Protein AF-A0A832VBP4-F1 (afdb_monomer_lite)

Structure (mmCIF, N/CA/C/O backbone):
data_AF-A0A832VBP4-F1
#
_entry.id   AF-A0A832VBP4-F1
#
loop_
_atom_site.group_PDB
_atom_site.id
_atom_site.type_symbol
_atom_site.label_atom_id
_atom_site.label_alt_id
_atom_site.label_comp_id
_atom_site.label_asym_id
_atom_site.label_entity_id
_atom_site.label_seq_id
_atom_site.pdbx_PDB_ins_code
_atom_site.Cartn_x
_atom_site.Cartn_y
_atom_site.Cartn_z
_atom_site.occupancy
_atom_site.B_iso_or_equiv
_atom_site.auth_seq_id
_atom_site.auth_comp_id
_atom_site.auth_asym_id
_atom_site.auth_atom_id
_atom_site.pdbx_PDB_model_num
ATOM 1 N N . MET A 1 1 ? 0.082 -4.536 -14.925 1.00 43.78 1 MET A N 1
ATOM 2 C CA . MET A 1 1 ? -1.363 -4.246 -14.738 1.00 43.78 1 MET A CA 1
ATOM 3 C C . MET A 1 1 ? -1.931 -5.027 -13.544 1.00 43.78 1 MET A C 1
ATOM 5 O O . MET A 1 1 ? -2.648 -5.998 -13.741 1.00 43.78 1 MET A O 1
ATOM 9 N N . ALA A 1 2 ? -1.600 -4.636 -12.306 1.00 50.22 2 ALA A N 1
ATOM 10 C CA . ALA A 1 2 ? -2.074 -5.324 -11.088 1.00 50.22 2 ALA A CA 1
ATOM 11 C C . ALA A 1 2 ? -2.623 -4.379 -9.995 1.00 50.22 2 ALA A C 1
ATOM 13 O O . ALA A 1 2 ? -3.351 -4.826 -9.114 1.00 50.22 2 ALA A O 1
ATOM 14 N N . LEU A 1 3 ? -2.348 -3.071 -10.074 1.00 52.62 3 LEU A N 1
ATOM 15 C CA . LEU A 1 3 ? -2.614 -2.125 -8.983 1.00 52.62 3 LEU A CA 1
ATOM 16 C C . LEU A 1 3 ? -4.112 -1.915 -8.687 1.00 52.62 3 LEU A C 1
ATOM 18 O O . LEU A 1 3 ? -4.506 -1.743 -7.539 1.00 52.62 3 LEU A O 1
ATOM 22 N N . LEU A 1 4 ? -4.966 -1.968 -9.716 1.00 51.34 4 LEU A N 1
ATOM 23 C CA . LEU A 1 4 ? -6.400 -1.685 -9.572 1.00 51.34 4 LEU A CA 1
ATOM 24 C C . LEU A 1 4 ? -7.219 -2.875 -9.057 1.00 51.34 4 LEU A C 1
ATOM 26 O O . LEU A 1 4 ? -8.238 -2.670 -8.403 1.00 51.34 4 LEU A O 1
ATOM 30 N N . ARG A 1 5 ? -6.784 -4.118 -9.307 1.00 50.78 5 ARG A N 1
ATOM 31 C CA . ARG A 1 5 ? -7.547 -5.319 -8.913 1.00 50.78 5 ARG A CA 1
ATOM 32 C C . ARG A 1 5 ? -7.446 -5.614 -7.409 1.00 50.78 5 ARG A C 1
ATOM 34 O O . ARG A 1 5 ? -8.308 -6.294 -6.869 1.00 50.78 5 ARG A O 1
ATOM 41 N N . ALA A 1 6 ? -6.453 -5.029 -6.739 1.00 52.62 6 ALA A N 1
ATOM 42 C CA . ALA A 1 6 ? -6.270 -5.058 -5.290 1.00 52.62 6 ALA A CA 1
ATOM 43 C C . ALA A 1 6 ? -7.114 -4.011 -4.524 1.00 52.62 6 ALA A C 1
ATOM 45 O O . ALA A 1 6 ? -7.153 -4.035 -3.301 1.00 52.62 6 ALA A O 1
ATOM 46 N N . LEU A 1 7 ? -7.817 -3.105 -5.222 1.00 54.16 7 LEU A N 1
ATOM 47 C CA . LEU A 1 7 ? -8.654 -2.047 -4.626 1.00 54.16 7 LEU A CA 1
ATOM 48 C C . LEU A 1 7 ? -10.122 -2.472 -4.416 1.00 54.16 7 LEU A C 1
ATOM 50 O O . LEU A 1 7 ? -11.020 -1.624 -4.374 1.00 54.16 7 LEU A O 1
ATOM 54 N N . MET A 1 8 ? -10.384 -3.778 -4.292 1.00 61.00 8 MET A N 1
ATOM 55 C CA . MET A 1 8 ? -11.656 -4.258 -3.745 1.00 61.00 8 MET A CA 1
ATOM 56 C C . MET A 1 8 ? -11.806 -3.745 -2.301 1.00 61.00 8 MET A C 1
ATOM 58 O O . MET A 1 8 ? -10.795 -3.518 -1.633 1.00 61.00 8 MET A O 1
ATOM 62 N N . PRO A 1 9 ? -13.029 -3.489 -1.803 1.00 62.00 9 PRO A N 1
ATOM 63 C CA . PRO A 1 9 ? -13.209 -3.030 -0.432 1.00 62.00 9 PRO A CA 1
ATOM 64 C C . PRO A 1 9 ? -12.610 -4.052 0.538 1.00 62.00 9 PRO A C 1
ATOM 66 O O . PRO A 1 9 ? -13.177 -5.125 0.716 1.00 62.00 9 PRO A O 1
ATOM 69 N N . LEU A 1 10 ? -11.474 -3.704 1.154 1.00 68.38 10 LEU A N 1
ATOM 70 C CA . LEU A 1 10 ? -10.895 -4.518 2.215 1.00 68.38 10 LEU A CA 1
ATOM 71 C C . LEU A 1 10 ? -11.906 -4.668 3.363 1.00 68.38 10 LEU A C 1
ATOM 73 O O . LEU A 1 10 ? -12.475 -3.652 3.802 1.00 68.38 10 LEU A O 1
ATOM 77 N N . PRO A 1 11 ? -12.143 -5.902 3.841 1.00 67.19 11 PRO A N 1
ATOM 78 C CA . PRO A 1 11 ? -12.768 -6.154 5.130 1.00 67.19 11 PRO A CA 1
ATOM 79 C C . PRO A 1 11 ? -12.021 -5.409 6.244 1.00 67.19 11 PRO A C 1
ATOM 81 O O . PRO A 1 11 ? -10.809 -5.206 6.170 1.00 67.19 11 PRO A O 1
ATOM 84 N N . ALA A 1 12 ? -12.747 -4.964 7.270 1.00 67.25 12 ALA A N 1
ATOM 85 C CA . ALA A 1 12 ? -12.128 -4.293 8.410 1.00 67.25 12 ALA A CA 1
ATOM 86 C C . ALA A 1 12 ? -11.168 -5.257 9.126 1.00 67.25 12 ALA A C 1
ATOM 88 O O . ALA A 1 12 ? -11.556 -6.383 9.440 1.00 67.25 12 ALA A O 1
ATOM 89 N N . GLY A 1 13 ? -9.936 -4.809 9.376 1.00 70.06 13 GLY A N 1
ATOM 90 C CA . GLY A 1 13 ? -8.887 -5.623 9.999 1.00 70.06 13 GLY A CA 1
ATOM 91 C C . GLY A 1 13 ? -8.017 -6.440 9.037 1.00 70.06 13 GLY A C 1
ATOM 92 O O . GLY A 1 13 ? -7.091 -7.098 9.502 1.00 70.06 13 GLY A O 1
ATOM 93 N N . GLU A 1 14 ? -8.261 -6.388 7.725 1.00 75.56 14 GLU A N 1
ATOM 94 C CA . GLU A 1 14 ? -7.333 -6.952 6.738 1.00 75.56 14 GLU A CA 1
ATOM 95 C C . GLU A 1 14 ? -6.272 -5.929 6.304 1.00 75.56 14 GLU A C 1
ATOM 97 O O . GLU A 1 14 ? -6.521 -4.720 6.229 1.00 75.56 14 GLU A O 1
ATOM 102 N N . GLU A 1 15 ? -5.080 -6.438 5.992 1.00 81.75 15 GLU A N 1
ATOM 103 C CA . GLU A 1 15 ? -3.963 -5.660 5.467 1.00 81.75 15 GLU A CA 1
ATOM 104 C C . GLU A 1 15 ? -3.782 -5.910 3.968 1.00 81.75 15 GLU A C 1
ATOM 106 O O . GLU A 1 15 ? -3.832 -7.041 3.483 1.00 81.75 15 GLU A O 1
ATOM 111 N N . LEU A 1 16 ? -3.517 -4.840 3.226 1.00 80.19 16 LEU A N 1
ATOM 112 C CA . LEU A 1 16 ? -3.206 -4.862 1.809 1.00 80.19 16 LEU A CA 1
ATOM 113 C C . LEU A 1 16 ? -1.745 -4.496 1.583 1.00 80.19 16 LEU A C 1
ATOM 115 O O . LEU A 1 16 ? -1.288 -3.425 1.976 1.00 80.19 16 LEU A O 1
ATOM 119 N N . GLN A 1 17 ? -1.049 -5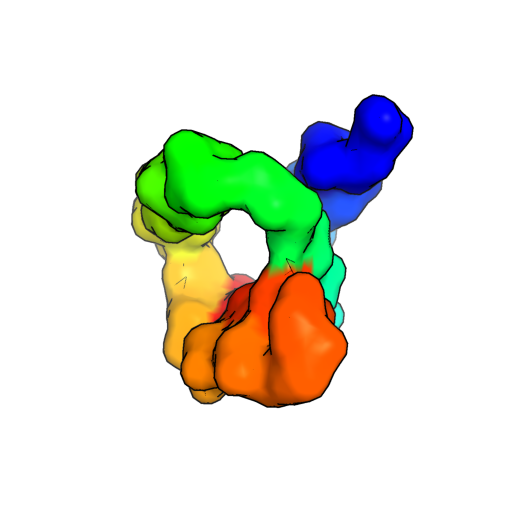.360 0.852 1.00 81.75 17 GLN A N 1
ATOM 120 C CA . GLN A 1 17 ? 0.303 -5.112 0.371 1.00 81.75 17 GLN A CA 1
ATOM 121 C C . GLN A 1 17 ? 0.271 -4.511 -1.033 1.00 81.75 17 GLN A C 1
ATOM 123 O O . GLN A 1 17 ? -0.202 -5.135 -1.985 1.00 81.75 17 GLN A O 1
ATOM 128 N N . VAL A 1 18 ? 0.816 -3.309 -1.176 1.00 80.06 18 VAL A N 1
ATOM 129 C CA . VAL A 1 18 ? 0.924 -2.590 -2.442 1.00 80.06 18 VAL A CA 1
ATOM 130 C C . VAL A 1 18 ? 2.391 -2.504 -2.836 1.00 80.06 18 VAL A C 1
ATOM 132 O O . VAL A 1 18 ? 3.199 -1.912 -2.127 1.00 80.06 18 VAL A O 1
ATOM 135 N N . ARG A 1 19 ? 2.728 -3.092 -3.986 1.00 80.69 19 ARG A N 1
ATOM 136 C CA . ARG A 1 19 ? 4.059 -3.012 -4.597 1.00 80.69 19 ARG A CA 1
ATOM 137 C C . ARG A 1 19 ? 4.013 -2.137 -5.835 1.00 80.69 19 ARG A C 1
ATOM 139 O O . ARG A 1 19 ? 3.018 -2.158 -6.564 1.00 80.69 19 ARG A O 1
ATOM 146 N N . TRP A 1 20 ? 5.083 -1.394 -6.075 1.00 77.31 20 TRP A N 1
ATOM 147 C CA . TRP A 1 20 ? 5.216 -0.564 -7.264 1.00 77.31 20 TRP A CA 1
ATOM 148 C C . TRP A 1 20 ? 6.668 -0.496 -7.722 1.00 77.31 20 TRP A C 1
ATOM 150 O O . TRP A 1 20 ? 7.586 -0.514 -6.907 1.00 77.31 20 TRP A O 1
ATOM 160 N N . ASP A 1 21 ? 6.859 -0.390 -9.033 1.00 72.00 21 ASP A N 1
ATOM 161 C CA . ASP A 1 21 ? 8.192 -0.362 -9.636 1.00 72.00 21 ASP A CA 1
ATOM 162 C C . ASP A 1 21 ? 8.647 1.088 -9.905 1.00 72.00 21 ASP A C 1
ATOM 164 O O . ASP A 1 21 ? 9.763 1.492 -9.565 1.00 72.00 21 ASP A O 1
ATOM 168 N N . GLU A 1 22 ? 7.749 1.928 -10.428 1.00 76.69 22 GLU A N 1
ATOM 169 C CA . GLU A 1 22 ? 8.050 3.301 -10.856 1.00 76.69 22 GLU A CA 1
ATOM 170 C C . GLU A 1 22 ? 7.944 4.327 -9.719 1.00 76.69 22 GLU A C 1
ATOM 172 O O . GLU A 1 22 ? 6.973 4.342 -8.968 1.00 76.69 22 GLU A O 1
ATOM 177 N N . ASN A 1 23 ? 8.907 5.247 -9.607 1.00 64.50 23 ASN A N 1
ATOM 178 C CA . ASN A 1 23 ? 8.918 6.262 -8.540 1.00 64.50 23 ASN A CA 1
ATOM 179 C C . ASN A 1 23 ? 7.651 7.134 -8.506 1.00 64.50 23 ASN A C 1
ATOM 181 O O . ASN A 1 23 ? 7.155 7.443 -7.421 1.00 64.50 23 ASN A O 1
ATOM 185 N N . ASP A 1 24 ? 7.080 7.454 -9.669 1.00 65.75 24 ASP A N 1
ATOM 186 C CA . ASP A 1 24 ? 5.868 8.274 -9.762 1.00 65.75 24 ASP A CA 1
ATOM 187 C C . ASP A 1 24 ? 4.607 7.533 -9.290 1.00 65.75 24 ASP A C 1
ATOM 189 O O . ASP A 1 24 ? 3.656 8.155 -8.809 1.00 65.75 24 ASP A O 1
ATOM 193 N N . ALA A 1 25 ? 4.623 6.196 -9.291 1.00 75.56 25 ALA A N 1
ATOM 194 C CA . ALA A 1 25 ? 3.496 5.389 -8.839 1.00 75.56 25 ALA A CA 1
ATOM 195 C C . ALA A 1 25 ? 3.254 5.506 -7.322 1.00 75.56 25 ALA A C 1
ATOM 197 O O . ALA A 1 25 ? 2.104 5.411 -6.885 1.00 75.56 25 ALA A O 1
ATOM 198 N N . LYS A 1 26 ? 4.289 5.780 -6.504 1.00 81.12 26 LYS A N 1
ATOM 199 C CA . LYS A 1 26 ? 4.139 5.907 -5.037 1.00 81.12 26 LYS A CA 1
ATOM 200 C C . LYS A 1 26 ? 3.159 7.017 -4.668 1.00 81.12 26 LYS A C 1
ATOM 202 O O . LYS A 1 26 ? 2.290 6.835 -3.815 1.00 81.12 26 LYS A O 1
ATOM 207 N N . ARG A 1 27 ? 3.293 8.182 -5.308 1.00 82.88 27 ARG A N 1
ATOM 208 C CA . ARG A 1 27 ? 2.476 9.366 -5.003 1.00 82.88 27 ARG A CA 1
ATOM 209 C C . ARG A 1 27 ? 1.004 9.121 -5.319 1.00 82.88 27 ARG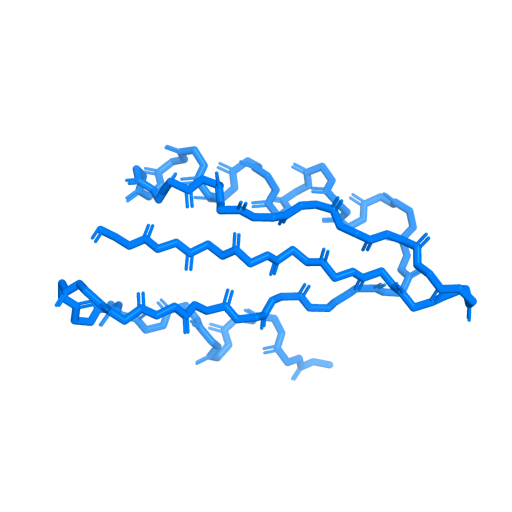 A C 1
ATOM 211 O O . ARG A 1 27 ? 0.126 9.500 -4.538 1.00 82.88 27 ARG A O 1
ATOM 218 N N . ASP A 1 28 ? 0.738 8.455 -6.432 1.00 83.25 28 ASP A N 1
ATOM 219 C CA . ASP A 1 28 ? -0.619 8.126 -6.854 1.00 83.25 28 ASP A CA 1
ATOM 220 C C . ASP A 1 28 ? -1.241 7.073 -5.927 1.00 83.25 28 ASP A C 1
ATOM 222 O O . ASP A 1 28 ? -2.387 7.229 -5.496 1.00 83.25 28 ASP A O 1
ATOM 226 N N . ILE A 1 29 ? -0.460 6.074 -5.501 1.00 81.44 29 ILE A N 1
ATOM 227 C CA . ILE A 1 29 ? -0.868 5.072 -4.505 1.00 81.44 29 ILE A CA 1
ATOM 228 C C . ILE A 1 29 ? -1.239 5.737 -3.174 1.00 81.44 29 ILE A C 1
ATOM 230 O O . ILE A 1 29 ? -2.339 5.522 -2.662 1.00 81.44 29 ILE A O 1
ATOM 234 N N . LEU A 1 30 ? -0.381 6.610 -2.641 1.00 83.38 30 LEU A N 1
ATOM 235 C CA . LEU A 1 30 ? -0.650 7.354 -1.403 1.00 83.38 30 LEU A CA 1
ATOM 236 C C . LEU A 1 30 ? -1.892 8.248 -1.518 1.00 83.38 30 LEU A C 1
ATOM 238 O O . LEU A 1 30 ? -2.661 8.389 -0.562 1.00 83.38 30 LEU A O 1
ATOM 242 N N . THR A 1 31 ? -2.132 8.821 -2.697 1.00 86.31 31 THR A N 1
ATOM 243 C CA . THR A 1 31 ? -3.337 9.613 -2.970 1.00 86.31 31 THR A CA 1
ATOM 244 C C . THR A 1 31 ? -4.596 8.748 -2.897 1.00 86.31 31 THR A C 1
ATOM 246 O O . THR A 1 31 ? -5.593 9.160 -2.297 1.00 86.31 31 THR A O 1
ATOM 249 N N . VAL A 1 32 ? -4.563 7.536 -3.457 1.00 82.75 32 VAL A N 1
ATOM 250 C CA . VAL A 1 32 ? -5.677 6.577 -3.381 1.00 82.75 32 VAL A CA 1
ATOM 251 C C . VAL A 1 32 ? -5.916 6.119 -1.941 1.00 82.75 32 VAL A C 1
ATOM 253 O O . VAL A 1 32 ? -7.067 6.128 -1.500 1.00 82.75 32 VAL A O 1
ATOM 256 N N . ILE A 1 33 ? -4.854 5.797 -1.195 1.00 84.31 33 ILE A N 1
ATOM 257 C CA . ILE A 1 33 ? -4.905 5.412 0.228 1.00 84.31 33 ILE A CA 1
ATOM 258 C C . ILE A 1 33 ? -5.630 6.489 1.043 1.00 84.31 33 ILE A C 1
ATOM 260 O O . ILE A 1 33 ? -6.623 6.197 1.713 1.00 84.31 33 ILE A O 1
ATOM 264 N N . ARG A 1 34 ? -5.220 7.758 0.901 1.00 84.44 34 ARG A N 1
ATOM 265 C CA . ARG A 1 34 ? -5.873 8.897 1.571 1.00 84.44 34 ARG A CA 1
ATOM 266 C C . ARG A 1 34 ? -7.341 9.050 1.186 1.00 84.44 34 ARG A C 1
ATOM 268 O O . ARG A 1 34 ? -8.186 9.211 2.062 1.00 84.44 34 ARG A O 1
ATOM 275 N N . ARG A 1 35 ? -7.670 8.987 -0.110 1.00 85.81 35 ARG A N 1
ATOM 276 C CA . ARG A 1 35 ? -9.056 9.137 -0.599 1.00 85.81 35 ARG A CA 1
ATOM 277 C C . ARG A 1 35 ? -9.985 8.037 -0.085 1.00 85.81 35 ARG A C 1
ATOM 279 O O . ARG A 1 35 ? -11.162 8.294 0.143 1.00 85.81 35 ARG A O 1
ATOM 286 N N . ARG A 1 36 ? -9.463 6.823 0.097 1.00 79.62 36 ARG A N 1
ATOM 287 C CA . ARG A 1 36 ? -10.205 5.654 0.593 1.00 79.62 36 ARG A CA 1
ATOM 288 C C . ARG A 1 36 ? -10.245 5.564 2.122 1.00 79.62 36 ARG A C 1
ATOM 290 O O . ARG A 1 36 ? -10.927 4.680 2.630 1.00 79.62 36 ARG A O 1
ATOM 297 N N . LYS A 1 37 ? -9.573 6.485 2.829 1.00 82.06 37 LYS A N 1
ATOM 298 C CA . LYS A 1 37 ? -9.379 6.465 4.289 1.00 82.06 37 LYS A CA 1
ATOM 299 C C . LYS A 1 37 ? -8.708 5.177 4.783 1.00 82.06 37 LYS A C 1
ATOM 301 O O . LYS A 1 37 ? -9.044 4.691 5.855 1.00 82.06 37 LYS A O 1
ATOM 306 N N . TYR A 1 38 ? -7.77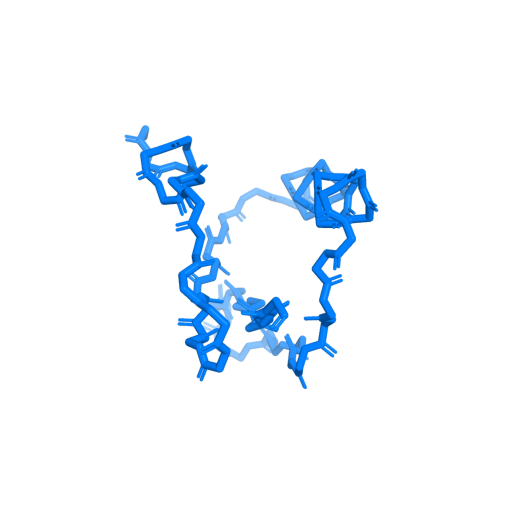9 4.631 4.001 1.00 84.12 38 TYR A N 1
ATOM 307 C CA . TYR A 1 38 ? -6.921 3.553 4.479 1.00 84.12 38 TYR A CA 1
ATOM 308 C C . TYR A 1 38 ? -5.828 4.116 5.387 1.00 84.12 38 TYR A C 1
ATOM 310 O O . TYR A 1 38 ? -5.310 5.213 5.152 1.00 84.12 38 TYR A O 1
ATOM 318 N N . THR A 1 39 ? -5.472 3.351 6.408 1.00 85.00 39 THR A N 1
ATOM 319 C CA . THR A 1 39 ? -4.371 3.649 7.319 1.00 85.00 39 THR A CA 1
ATOM 320 C C . THR A 1 39 ? -3.091 3.057 6.751 1.00 85.00 39 THR A C 1
ATOM 322 O O . THR A 1 39 ? -3.065 1.901 6.339 1.00 85.00 39 THR A O 1
ATOM 325 N N . LEU A 1 40 ? -2.022 3.852 6.712 1.00 85.50 40 LEU A N 1
ATOM 326 C CA . LEU A 1 40 ? -0.700 3.360 6.343 1.00 85.50 40 LEU A CA 1
ATOM 327 C C . LEU A 1 40 ? -0.090 2.630 7.544 1.00 85.50 40 LEU A C 1
ATOM 329 O O . LEU A 1 40 ? 0.162 3.255 8.570 1.00 85.50 40 LEU A O 1
ATOM 333 N N . VAL A 1 41 ? 0.118 1.322 7.407 1.00 86.62 41 VAL A N 1
ATOM 334 C CA . VAL A 1 41 ? 0.695 0.454 8.444 1.00 86.62 41 VAL A CA 1
ATOM 335 C C . VAL A 1 41 ? 2.212 0.388 8.300 1.00 86.62 41 VAL A C 1
ATOM 337 O O . VAL A 1 41 ? 2.92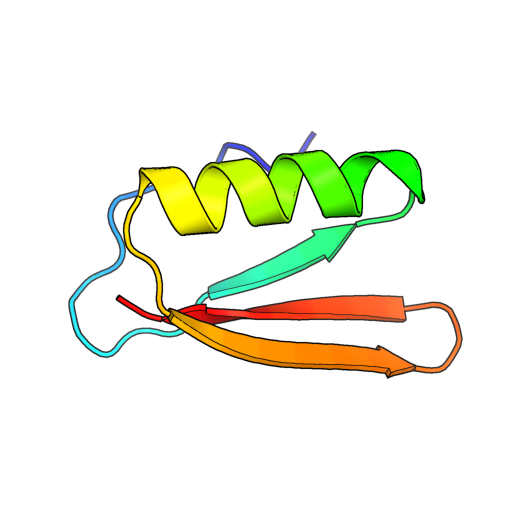8 0.482 9.292 1.00 86.62 41 VAL A O 1
ATOM 340 N N . SER A 1 42 ? 2.711 0.262 7.067 1.00 84.81 42 SER A N 1
ATOM 341 C CA . SER A 1 42 ? 4.148 0.219 6.792 1.00 84.81 42 SER A CA 1
ATOM 342 C C . SER A 1 42 ? 4.491 0.858 5.448 1.00 84.81 42 SER A C 1
ATOM 344 O O . SER A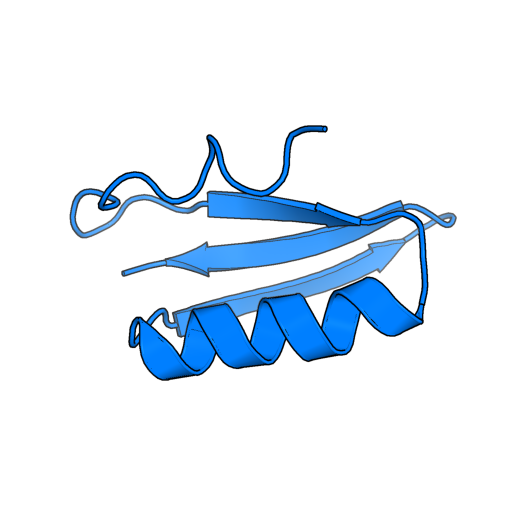 1 42 ? 3.754 0.710 4.474 1.00 84.81 42 SER A O 1
ATOM 346 N N . ASP A 1 43 ? 5.629 1.546 5.406 1.00 87.31 43 ASP A N 1
ATOM 347 C CA . ASP A 1 43 ? 6.294 2.042 4.200 1.00 87.31 43 ASP A CA 1
ATOM 348 C C . ASP A 1 43 ? 7.722 1.502 4.230 1.00 87.31 43 ASP A C 1
ATOM 350 O O . ASP A 1 43 ? 8.531 1.907 5.064 1.00 87.31 43 ASP A O 1
ATOM 354 N N . SER A 1 44 ? 7.996 0.504 3.395 1.00 83.69 44 SER A N 1
ATOM 355 C CA . SER A 1 44 ? 9.290 -0.167 3.334 1.00 83.69 44 SER A CA 1
ATOM 356 C C . SER A 1 44 ? 9.798 -0.168 1.903 1.00 83.69 44 SER A C 1
ATOM 358 O O . SER A 1 44 ? 9.096 -0.538 0.962 1.00 83.69 44 SER A O 1
ATOM 360 N N . GLU A 1 45 ? 11.048 0.232 1.747 1.00 79.69 45 GLU A N 1
ATOM 361 C CA . GLU A 1 45 ? 11.771 0.184 0.488 1.00 79.69 45 GLU A CA 1
ATOM 362 C C . GLU A 1 45 ? 13.067 -0.562 0.771 1.00 79.69 45 GLU A C 1
ATOM 364 O O . GLU A 1 45 ? 14.007 0.007 1.317 1.00 79.69 45 GLU A O 1
ATOM 369 N N . ASP A 1 46 ? 13.060 -1.867 0.498 1.00 72.56 46 ASP A N 1
ATOM 370 C CA . ASP A 1 46 ? 14.142 -2.768 0.893 1.00 72.56 46 ASP A CA 1
ATOM 371 C C . ASP A 1 46 ? 14.642 -3.538 -0.332 1.00 72.56 46 ASP A C 1
ATOM 373 O O . ASP A 1 46 ? 13.849 -4.118 -1.077 1.00 72.56 46 ASP A O 1
ATOM 377 N N . ASP A 1 47 ? 15.952 -3.488 -0.583 1.00 66.44 47 ASP A N 1
ATOM 378 C CA . ASP A 1 47 ? 16.618 -4.135 -1.728 1.00 66.44 47 ASP A CA 1
ATOM 379 C C . ASP A 1 47 ? 15.944 -3.853 -3.097 1.00 66.44 47 ASP A C 1
ATOM 381 O O . ASP A 1 47 ? 15.685 -4.743 -3.909 1.00 66.44 47 ASP A O 1
ATOM 385 N N . GLY A 1 48 ? 15.551 -2.593 -3.331 1.00 68.88 48 GLY A N 1
ATOM 386 C CA . GLY A 1 48 ? 14.856 -2.164 -4.555 1.00 68.88 48 GLY A CA 1
ATOM 387 C C . GLY A 1 48 ? 13.393 -2.615 -4.659 1.00 68.88 48 GLY A C 1
ATOM 388 O O . GLY A 1 48 ? 12.716 -2.290 -5.637 1.00 68.88 48 GLY A O 1
ATOM 389 N N . ARG A 1 49 ? 12.871 -3.328 -3.653 1.00 70.44 49 ARG A N 1
ATOM 390 C CA . ARG A 1 49 ? 11.465 -3.728 -3.557 1.00 70.44 49 ARG A CA 1
ATOM 391 C C . ARG A 1 49 ? 10.706 -2.701 -2.737 1.00 70.44 49 ARG A C 1
ATOM 393 O O . ARG A 1 49 ? 10.874 -2.590 -1.525 1.00 70.44 49 ARG A O 1
ATOM 400 N N . LYS A 1 50 ? 9.832 -1.968 -3.415 1.00 81.69 50 LYS A N 1
ATOM 401 C CA . LYS A 1 50 ? 9.013 -0.927 -2.801 1.00 81.69 50 LYS A CA 1
ATOM 402 C C . LYS A 1 50 ? 7.673 -1.518 -2.374 1.00 81.69 50 LYS A C 1
ATOM 404 O O . LYS A 1 50 ? 6.950 -2.079 -3.204 1.00 81.69 50 LYS A O 1
ATOM 409 N N . LEU A 1 51 ? 7.370 -1.442 -1.081 1.00 82.62 51 LEU A N 1
ATOM 410 C CA . LEU A 1 51 ? 6.211 -2.063 -0.448 1.00 82.62 51 LEU A CA 1
ATOM 411 C C . LEU A 1 51 ? 5.519 -1.088 0.511 1.00 82.62 51 LEU A C 1
ATOM 413 O O . LEU A 1 51 ? 6.130 -0.525 1.412 1.00 82.62 51 LEU A O 1
ATOM 417 N N . LEU A 1 52 ? 4.208 -0.942 0.349 1.00 85.38 52 LEU A N 1
ATOM 418 C CA . LEU A 1 52 ? 3.331 -0.224 1.264 1.00 85.38 52 LEU A CA 1
ATOM 419 C C . LEU A 1 52 ? 2.344 -1.234 1.824 1.00 85.38 52 LEU A C 1
ATOM 421 O O . LEU A 1 52 ? 1.720 -1.976 1.065 1.00 85.38 52 LEU A O 1
ATOM 425 N N . VAL A 1 53 ? 2.186 -1.250 3.138 1.00 83.88 53 VAL A N 1
AT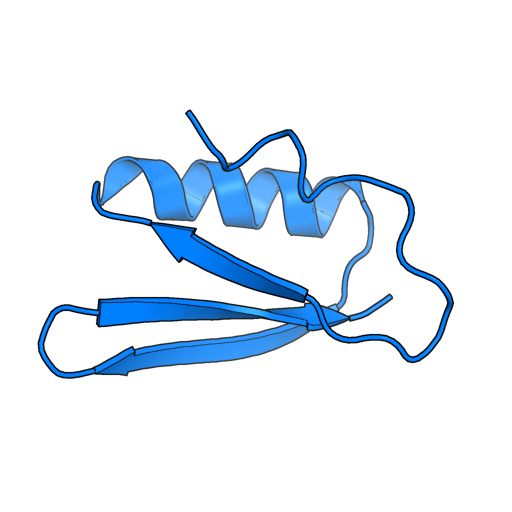OM 426 C CA . VAL A 1 53 ? 1.159 -2.038 3.818 1.00 83.88 53 VAL A CA 1
ATOM 427 C C . VAL A 1 53 ? 0.100 -1.075 4.317 1.00 83.88 53 VAL A C 1
ATOM 429 O O . VAL A 1 53 ? 0.421 -0.110 5.012 1.00 83.88 53 VAL A O 1
ATOM 432 N N . VAL A 1 54 ? -1.156 -1.311 3.949 1.00 84.25 54 VAL A N 1
ATOM 433 C CA . VAL A 1 54 ? -2.285 -0.465 4.349 1.00 84.25 54 VAL A CA 1
ATOM 434 C C . VAL A 1 54 ? -3.435 -1.283 4.903 1.00 84.25 54 VAL A C 1
ATOM 436 O O . VAL A 1 54 ? -3.686 -2.384 4.433 1.00 84.25 54 VAL A O 1
ATOM 439 N N . SER A 1 55 ? -4.163 -0.735 5.866 1.00 82.19 55 SER A N 1
ATOM 440 C CA . SER A 1 55 ? -5.344 -1.359 6.469 1.00 82.19 55 SER A CA 1
ATOM 441 C C . SER A 1 55 ? -6.558 -0.435 6.389 1.00 82.19 55 SER A C 1
ATOM 443 O O . SER A 1 55 ? -6.432 0.754 6.074 1.00 82.19 55 SER A O 1
ATOM 445 N N . LYS A 1 56 ? -7.750 -0.981 6.632 1.00 76.44 56 LYS A N 1
ATOM 446 C CA . LYS A 1 56 ? -9.003 -0.220 6.707 1.00 76.44 56 LYS A CA 1
ATOM 447 C C . LYS A 1 56 ? -9.511 -0.110 8.136 1.00 76.44 56 LYS A C 1
ATOM 449 O O . LYS A 1 56 ? -9.527 -1.155 8.822 1.00 76.44 56 LYS A O 1
#

Secondary structure (DSSP, 8-state):
--TTTT-S-PPTT-EEEEEESSHHHHHHHHHHHHHHT-EEEEEEEETTEEEEEEE-

Radius of gyration: 10.79 Å; chains: 1; bounding box: 30×17×25 Å

Foldseek 3Di:
DPQVVQPDPDDAPDKDKDWDQDPVVVVVVVVVCVVSVWDFPDFDCPPSTTITITGD

pLDDT: mean 74.86, std 11.41, range [43.78, 87.31]

Sequence (56 aa):
MALLRALMPLPAGEELQVRWDENDAKRDILTVIRRRKYTLVSDSEDDGRKLLVVSK